Protein AF-A0AAN7ZJY5-F1 (afdb_monomer)

Mean predicted aligned error: 13.5 Å

Solvent-accessible surface area (backbone atoms only — not comparable to full-atom values): 7716 Å² total; per-residue (Å²): 136,81,52,44,31,68,45,62,96,45,84,57,56,72,46,93,90,50,100,66,53,75,42,68,73,59,89,49,67,66,57,34,50,49,41,53,59,57,41,70,55,85,92,70,78,86,51,96,72,43,24,39,45,50,81,23,42,58,81,84,36,38,44,85,93,45,100,57,96,39,71,42,93,84,53,60,58,73,54,64,89,57,60,78,94,70,55,74,78,71,81,72,80,75,76,76,84,83,77,92,75,92,73,88,80,82,80,88,77,92,87,83,135

InterPro domains:
  IPR006612 THAP-type zinc finger [PF05485] (5-80)
  IPR006612 THAP-type zinc finger [PS50950] (1-80)
  IPR006612 THAP-type zinc finger [SM00692] (22-85)
  IPR006612 THAP-type zinc finger [SM00980] (3-86)
  IPR026516 THAP domain-containing protein 1/10 [PTHR46600] (1-104)
  IPR038441 THAP-type zinc finger superfamily [G3DSA:6.20.210.20] (6-74)

Nearest PDB structures (foldseek):
  2d8r-assembly1_A  TM=8.194E-01  e=5.235E-07  Homo sapiens
  2l1g-assembly1_A  TM=7.242E-01  e=4.307E-08  Homo sapiens
  2jtg-assembly1_A  TM=7.419E-01  e=4.892E-06  Homo sapiens
  3kde-assembly1_C  TM=7.056E-01  e=3.493E-02  Drosophila melanogaster

Organism: NCBI:txid417401

Structure (mmCIF, N/CA/C/O backbone):
data_AF-A0AAN7ZJY5-F1
#
_entry.id   AF-A0AAN7ZJY5-F1
#
loop_
_atom_site.group_PDB
_atom_site.id
_atom_site.type_symbol
_atom_site.label_atom_id
_atom_site.label_alt_id
_atom_site.label_comp_id
_atom_site.label_asym_id
_atom_site.label_entity_id
_atom_site.label_seq_id
_atom_site.pdbx_PDB_ins_code
_atom_site.Cartn_x
_atom_site.Cartn_y
_atom_site.Cartn_z
_atom_site.occupancy
_atom_site.B_iso_or_equiv
_atom_site.auth_seq_id
_atom_site.auth_comp_id
_atom_site.auth_asym_id
_atom_site.auth_atom_id
_atom_site.pdbx_PDB_model_num
ATOM 1 N N . MET A 1 1 ? 16.398 11.330 3.612 1.00 61.62 1 MET A N 1
ATOM 2 C CA . MET A 1 1 ? 15.969 10.046 4.216 1.00 61.62 1 MET A CA 1
ATOM 3 C C . MET A 1 1 ? 15.371 9.155 3.130 1.00 61.62 1 MET A C 1
ATOM 5 O O . MET A 1 1 ? 14.543 9.636 2.363 1.00 61.62 1 MET A O 1
ATOM 9 N N . VAL A 1 2 ? 15.819 7.903 2.997 1.00 72.12 2 VAL A N 1
ATOM 10 C CA . VAL A 1 2 ? 15.323 6.972 1.961 1.00 72.12 2 VAL A CA 1
ATOM 11 C C . VAL A 1 2 ? 14.067 6.271 2.473 1.00 72.12 2 VAL A C 1
ATOM 13 O O . VAL A 1 2 ? 14.067 5.725 3.572 1.00 72.12 2 VAL A O 1
ATOM 16 N N . LYS A 1 3 ? 12.997 6.270 1.676 1.00 82.12 3 LYS A N 1
ATOM 17 C CA . LYS A 1 3 ? 11.745 5.583 2.015 1.00 82.12 3 LYS A CA 1
ATOM 18 C C . LYS A 1 3 ? 11.951 4.064 1.956 1.00 82.12 3 LYS A C 1
ATOM 20 O O . LYS A 1 3 ? 12.379 3.544 0.922 1.00 82.12 3 LYS A O 1
ATOM 25 N N . SER A 1 4 ? 11.638 3.349 3.033 1.00 86.88 4 SER A N 1
ATOM 26 C CA . SER A 1 4 ? 11.707 1.884 3.112 1.00 86.88 4 SER A CA 1
ATOM 27 C C . SER A 1 4 ? 10.322 1.282 3.328 1.00 86.88 4 SER A C 1
ATOM 29 O O . SER A 1 4 ? 9.460 1.875 3.976 1.00 86.88 4 SER A O 1
ATOM 31 N N . CYS A 1 5 ? 10.083 0.110 2.741 1.00 88.06 5 CYS A N 1
ATOM 32 C CA . CYS A 1 5 ? 8.819 -0.583 2.919 1.00 88.06 5 CYS A CA 1
ATOM 33 C C . CYS A 1 5 ? 8.720 -1.174 4.329 1.00 88.06 5 CYS A C 1
ATOM 35 O O . CYS A 1 5 ? 9.612 -1.881 4.785 1.00 88.06 5 CYS A O 1
ATOM 37 N N . VAL A 1 6 ? 7.602 -0.903 4.995 1.00 86.88 6 VAL A N 1
ATOM 38 C CA . VAL A 1 6 ? 7.317 -1.374 6.358 1.00 86.88 6 VAL A CA 1
ATOM 39 C C . VAL A 1 6 ? 6.721 -2.787 6.392 1.00 86.88 6 VAL A C 1
ATOM 41 O O . VAL A 1 6 ? 6.673 -3.421 7.445 1.00 86.88 6 VAL A O 1
ATOM 44 N N . ALA A 1 7 ? 6.261 -3.285 5.245 1.00 84.38 7 ALA A N 1
ATOM 45 C CA . ALA A 1 7 ? 5.612 -4.581 5.136 1.00 84.38 7 ALA A CA 1
ATOM 46 C C . ALA A 1 7 ? 6.466 -5.722 5.708 1.00 84.38 7 ALA A C 1
ATOM 48 O O . ALA A 1 7 ? 7.697 -5.719 5.609 1.00 84.38 7 ALA A O 1
ATOM 49 N N . PHE A 1 8 ? 5.790 -6.721 6.278 1.00 79.88 8 PHE A N 1
ATOM 50 C CA . PHE A 1 8 ? 6.449 -7.885 6.854 1.00 79.88 8 PHE A CA 1
ATOM 51 C C . PHE A 1 8 ? 7.350 -8.566 5.817 1.00 79.88 8 PHE A C 1
ATOM 53 O O . PHE A 1 8 ? 6.921 -8.837 4.694 1.00 79.88 8 PHE A O 1
ATOM 60 N N . LYS A 1 9 ? 8.609 -8.819 6.200 1.00 78.56 9 LYS A N 1
ATOM 61 C CA . LYS A 1 9 ? 9.632 -9.468 5.363 1.00 78.56 9 LYS A CA 1
ATOM 62 C C . LYS A 1 9 ? 9.946 -8.738 4.038 1.00 78.56 9 LYS A C 1
ATOM 64 O O . LYS A 1 9 ? 10.525 -9.328 3.130 1.00 78.56 9 LYS A O 1
ATOM 69 N N . CYS A 1 10 ? 9.606 -7.454 3.914 1.00 83.81 10 CYS A N 1
ATOM 70 C CA . CYS A 1 10 ? 9.892 -6.670 2.715 1.00 83.81 10 CYS A CA 1
ATOM 71 C C . CYS A 1 10 ? 11.171 -5.840 2.883 1.00 83.81 10 CYS A C 1
ATOM 73 O O . CYS A 1 10 ? 11.271 -4.998 3.770 1.00 83.81 10 CYS A O 1
ATOM 75 N N . THR A 1 11 ? 12.144 -6.038 1.994 1.00 82.06 11 THR A N 1
ATOM 76 C CA . THR A 1 11 ? 13.410 -5.280 1.960 1.00 82.06 11 THR A CA 1
ATOM 77 C C . THR A 1 11 ? 13.430 -4.213 0.861 1.00 82.06 11 THR A C 1
ATOM 79 O O . THR A 1 11 ? 14.475 -3.626 0.570 1.00 82.06 11 THR A O 1
ATOM 82 N N . ASN A 1 12 ? 12.276 -3.920 0.246 1.00 86.56 12 ASN A N 1
ATOM 83 C CA . ASN A 1 12 ? 12.181 -2.904 -0.799 1.00 86.56 12 ASN A CA 1
ATOM 84 C C . ASN A 1 12 ? 12.449 -1.509 -0.226 1.00 86.56 12 ASN A C 1
ATOM 86 O O . ASN A 1 12 ? 11.747 -1.021 0.662 1.00 86.56 12 ASN A O 1
ATOM 90 N N . ARG A 1 13 ? 13.457 -0.852 -0.794 1.00 85.88 13 ARG A N 1
ATOM 91 C CA . ARG A 1 13 ? 13.823 0.539 -0.527 1.00 85.88 13 ARG A CA 1
ATOM 92 C C . ARG A 1 13 ? 13.626 1.357 -1.793 1.00 85.88 13 ARG A C 1
ATOM 94 O O . ARG A 1 13 ? 13.730 0.816 -2.896 1.00 85.88 13 ARG A O 1
ATOM 101 N N . TYR A 1 14 ? 13.336 2.641 -1.622 1.00 83.56 14 TYR A N 1
ATOM 102 C CA . TYR A 1 14 ? 13.241 3.576 -2.733 1.00 83.56 14 TYR A CA 1
ATOM 103 C C . TYR A 1 14 ? 14.578 3.634 -3.476 1.00 83.56 14 TYR A C 1
ATOM 105 O O . TYR A 1 14 ? 15.614 3.923 -2.882 1.00 83.56 14 TYR A O 1
ATOM 113 N N . SER A 1 15 ? 14.542 3.330 -4.767 1.00 82.81 15 SER A N 1
ATOM 114 C CA . SER A 1 15 ? 15.669 3.394 -5.694 1.00 82.81 15 SER A CA 1
ATOM 115 C C . SER A 1 15 ? 15.100 3.833 -7.037 1.00 82.81 15 SER A C 1
ATOM 117 O O . SER A 1 15 ? 14.002 3.414 -7.403 1.00 82.81 15 SER A O 1
ATOM 119 N N . LYS A 1 16 ? 15.818 4.717 -7.733 1.00 78.62 16 LYS A N 1
ATOM 120 C CA . LYS A 1 16 ? 15.371 5.301 -9.005 1.00 78.62 16 LYS A CA 1
ATOM 121 C C . LYS A 1 16 ? 15.295 4.248 -10.117 1.00 78.62 16 LYS A C 1
ATOM 123 O O . LYS A 1 16 ? 14.459 4.358 -11.004 1.00 78.62 16 LYS A O 1
ATOM 128 N N . ASP A 1 17 ? 16.100 3.198 -9.991 1.00 81.38 17 ASP A N 1
ATOM 129 C CA . ASP A 1 17 ? 16.188 2.065 -10.918 1.00 81.38 17 ASP A CA 1
ATOM 130 C C . ASP A 1 17 ? 15.016 1.088 -10.754 1.00 81.38 17 ASP A C 1
ATOM 132 O O . ASP A 1 17 ? 14.716 0.284 -11.635 1.00 81.38 17 ASP A O 1
ATOM 136 N N . LYS A 1 18 ? 14.323 1.144 -9.610 1.00 80.25 18 LYS A N 1
ATOM 137 C CA . LYS A 1 18 ? 13.185 0.277 -9.309 1.00 80.25 18 LYS A CA 1
ATOM 138 C C . LYS A 1 18 ? 11.886 1.028 -9.576 1.00 80.25 18 LYS A C 1
ATOM 140 O O . LYS A 1 18 ? 11.532 1.943 -8.837 1.00 80.25 18 LYS A O 1
ATOM 145 N N . SER A 1 19 ? 11.112 0.566 -10.559 1.00 80.75 19 SER A N 1
ATOM 146 C CA . SER A 1 19 ? 9.741 1.039 -10.818 1.00 80.75 19 SER A CA 1
ATOM 147 C C . SER A 1 19 ? 8.760 0.517 -9.752 1.00 80.75 19 SER A C 1
ATOM 149 O O . SER A 1 19 ? 7.891 -0.320 -9.999 1.00 80.75 19 SER A O 1
ATOM 151 N N . ILE A 1 20 ? 8.959 0.944 -8.503 1.00 84.81 20 ILE A N 1
ATOM 152 C CA . ILE A 1 20 ? 8.146 0.566 -7.345 1.00 84.81 20 ILE A CA 1
ATOM 153 C C . ILE A 1 20 ? 7.495 1.830 -6.789 1.00 84.81 20 ILE A C 1
ATOM 155 O O . ILE A 1 20 ? 8.177 2.757 -6.354 1.00 84.81 20 ILE A O 1
ATOM 159 N N . SER A 1 21 ? 6.163 1.855 -6.757 1.00 86.50 21 SER A N 1
ATOM 160 C CA . SER A 1 21 ? 5.414 2.927 -6.102 1.00 86.50 21 SER A CA 1
ATOM 161 C C . SER A 1 21 ? 5.464 2.770 -4.580 1.00 86.50 21 SER A C 1
ATOM 163 O O . SER A 1 21 ? 5.465 1.655 -4.057 1.00 86.50 21 SER A O 1
ATOM 165 N N . PHE A 1 22 ? 5.502 3.885 -3.853 1.00 88.50 22 PHE A N 1
ATOM 166 C CA . PHE A 1 22 ? 5.463 3.905 -2.389 1.00 88.50 22 PHE A CA 1
ATOM 167 C C . PHE A 1 22 ? 4.260 4.716 -1.927 1.00 88.50 22 PHE A C 1
ATOM 169 O O . PHE A 1 22 ? 4.109 5.877 -2.306 1.00 88.50 22 PHE A O 1
ATOM 176 N N . HIS A 1 23 ? 3.437 4.109 -1.081 1.00 89.00 23 HIS A N 1
ATOM 177 C CA . HIS A 1 23 ? 2.187 4.676 -0.597 1.00 89.00 23 HIS A CA 1
ATOM 178 C C . HIS A 1 23 ? 2.282 4.951 0.898 1.00 89.00 23 HIS A C 1
ATOM 180 O O . HIS A 1 23 ? 2.772 4.125 1.673 1.00 89.00 23 HIS A O 1
ATOM 186 N N . ARG A 1 24 ? 1.832 6.143 1.290 1.00 89.00 24 ARG A N 1
ATOM 187 C CA . ARG A 1 24 ? 1.712 6.544 2.693 1.00 89.00 24 ARG A CA 1
ATOM 188 C C . ARG A 1 24 ? 0.436 5.970 3.290 1.00 89.00 24 ARG A C 1
ATOM 190 O O . ARG A 1 24 ? -0.477 5.593 2.560 1.00 89.00 24 ARG A O 1
ATOM 197 N N . PHE A 1 25 ? 0.386 5.935 4.617 1.00 87.44 25 PHE A N 1
ATOM 198 C CA . PHE A 1 25 ? -0.836 5.567 5.317 1.00 87.44 25 PHE A CA 1
ATOM 199 C C . PHE A 1 25 ? -1.972 6.545 4.981 1.00 87.44 25 PHE A C 1
ATOM 201 O O . PHE A 1 25 ? -1.721 7.750 4.872 1.00 87.44 25 PHE A O 1
ATOM 208 N N . PRO A 1 26 ? -3.204 6.035 4.843 1.00 86.06 26 PRO A N 1
ATOM 209 C CA . PRO A 1 26 ? -4.389 6.852 4.614 1.00 86.06 26 PRO A CA 1
ATOM 210 C C . PRO A 1 26 ? -4.647 7.799 5.794 1.00 86.06 26 PRO A C 1
ATOM 212 O O . PRO A 1 26 ? -4.249 7.524 6.933 1.00 86.06 26 PRO A O 1
ATOM 215 N N . ALA A 1 27 ? -5.346 8.903 5.520 1.00 85.44 27 ALA A N 1
ATOM 216 C CA . ALA A 1 27 ? -5.831 9.814 6.556 1.00 85.44 27 ALA A CA 1
ATOM 217 C C . ALA A 1 27 ? -6.917 9.149 7.423 1.00 85.44 27 ALA A C 1
ATOM 219 O O . ALA A 1 27 ? -6.992 9.392 8.631 1.00 85.44 27 ALA A O 1
ATOM 220 N N . ASP A 1 28 ? -7.707 8.256 6.824 1.00 88.06 28 ASP A N 1
ATOM 221 C CA . ASP A 1 28 ? -8.767 7.514 7.494 1.00 88.06 28 ASP A CA 1
ATOM 222 C C . ASP A 1 28 ? -8.226 6.615 8.600 1.00 88.06 28 ASP A C 1
ATOM 224 O O . ASP A 1 28 ? -7.492 5.650 8.369 1.00 88.06 28 ASP A O 1
ATOM 228 N N . LYS A 1 29 ? -8.652 6.892 9.836 1.00 87.81 29 LYS A N 1
ATOM 229 C CA . LYS A 1 29 ? -8.227 6.135 11.021 1.00 87.81 29 LYS A CA 1
ATOM 230 C C . LYS A 1 29 ? -8.599 4.652 10.913 1.00 87.81 29 LYS A C 1
ATOM 232 O O . LYS A 1 29 ? -7.825 3.805 11.351 1.00 87.81 29 LYS A O 1
ATOM 237 N N . ASN A 1 30 ? -9.753 4.330 10.325 1.00 88.88 30 ASN A N 1
ATOM 238 C CA . ASN A 1 30 ? -10.214 2.949 10.160 1.00 88.88 30 ASN A CA 1
ATOM 239 C C . ASN A 1 30 ? -9.342 2.171 9.167 1.00 88.88 30 ASN A C 1
ATOM 241 O O . ASN A 1 30 ? -8.803 1.123 9.529 1.00 88.88 30 ASN A O 1
ATOM 245 N N . LEU A 1 31 ? -9.115 2.725 7.9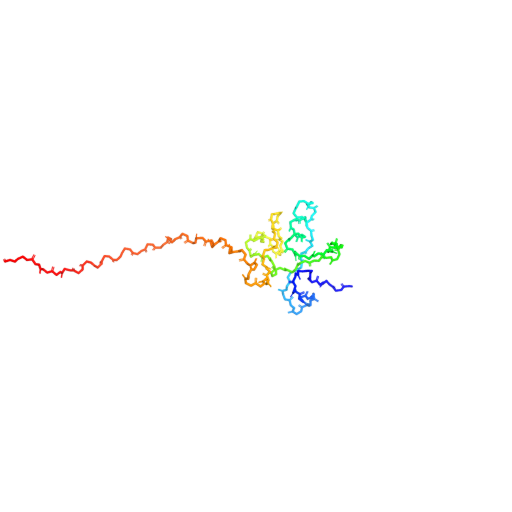71 1.00 87.69 31 LEU A N 1
ATOM 246 C CA . LEU A 1 31 ? -8.245 2.114 6.963 1.00 87.69 31 LEU A CA 1
ATOM 247 C C . LEU A 1 31 ? -6.802 2.014 7.478 1.00 87.69 31 LEU A C 1
ATOM 249 O O . LEU A 1 31 ? -6.156 0.974 7.352 1.00 87.69 31 LEU A O 1
ATOM 253 N N . LYS A 1 32 ? -6.315 3.049 8.174 1.00 87.62 32 LYS A N 1
ATOM 254 C CA . LYS A 1 32 ? -4.995 3.043 8.818 1.00 87.62 32 LYS A CA 1
ATOM 255 C C . LYS A 1 32 ? -4.853 1.888 9.814 1.00 87.62 32 LYS A C 1
ATOM 257 O O . LYS A 1 32 ? -3.839 1.193 9.791 1.00 87.62 32 LYS A O 1
ATOM 262 N N . ARG A 1 33 ? -5.860 1.634 10.661 1.00 86.25 33 ARG A N 1
ATOM 263 C CA . ARG A 1 33 ? -5.862 0.476 11.578 1.00 86.25 33 ARG A CA 1
ATOM 264 C C . ARG A 1 33 ? -5.843 -0.849 10.820 1.00 86.25 33 ARG A C 1
ATOM 266 O O . ARG A 1 33 ? -5.131 -1.759 11.236 1.00 86.25 33 ARG A O 1
ATOM 273 N N . GLN A 1 34 ? -6.587 -0.966 9.721 1.00 87.56 34 GLN A N 1
ATOM 274 C CA . GLN A 1 34 ? -6.572 -2.170 8.884 1.00 87.56 34 GLN A CA 1
ATOM 275 C C . GLN A 1 34 ? -5.192 -2.412 8.268 1.00 87.56 34 GLN A C 1
ATOM 277 O O . GLN A 1 34 ? -4.711 -3.540 8.308 1.00 87.56 34 GLN A O 1
ATOM 282 N N . TRP A 1 35 ? -4.509 -1.366 7.794 1.00 89.06 35 TRP A N 1
ATOM 283 C CA . TRP A 1 35 ? -3.135 -1.474 7.298 1.00 89.06 35 TRP A CA 1
ATOM 284 C C . TRP A 1 35 ? -2.169 -1.957 8.385 1.00 89.06 35 TRP A C 1
ATOM 286 O O . TRP A 1 35 ? -1.378 -2.864 8.138 1.00 89.06 35 TRP A O 1
ATOM 296 N N . ILE A 1 36 ? -2.253 -1.401 9.599 1.00 85.69 36 ILE A N 1
ATOM 297 C CA . ILE A 1 36 ? -1.421 -1.830 10.739 1.00 85.69 36 ILE A CA 1
ATOM 298 C C . ILE A 1 36 ? -1.680 -3.308 11.064 1.00 85.69 36 ILE A C 1
ATOM 300 O O . ILE A 1 36 ? -0.737 -4.087 11.197 1.00 85.69 36 ILE A O 1
ATOM 304 N N . ARG A 1 37 ? -2.955 -3.716 11.124 1.00 83.44 37 ARG A N 1
ATOM 305 C CA . ARG A 1 37 ? -3.345 -5.119 11.346 1.00 83.44 37 ARG A CA 1
ATOM 306 C C . ARG A 1 37 ? -2.832 -6.038 10.240 1.00 83.44 37 ARG A C 1
ATOM 308 O O . ARG A 1 37 ? -2.396 -7.146 10.533 1.00 83.44 37 ARG A O 1
ATOM 315 N N . ALA A 1 38 ? -2.856 -5.586 8.990 1.00 83.31 38 ALA A N 1
ATOM 316 C CA . ALA A 1 38 ? -2.403 -6.364 7.845 1.00 83.31 38 ALA A CA 1
ATOM 317 C C . ALA A 1 38 ? -0.884 -6.601 7.855 1.00 83.31 38 ALA A C 1
ATOM 319 O O . ALA A 1 38 ? -0.434 -7.671 7.460 1.00 83.31 38 ALA A O 1
ATOM 320 N N . ILE A 1 39 ? -0.100 -5.651 8.377 1.00 82.94 39 ILE A N 1
ATOM 321 C CA . ILE A 1 39 ? 1.353 -5.803 8.549 1.00 82.9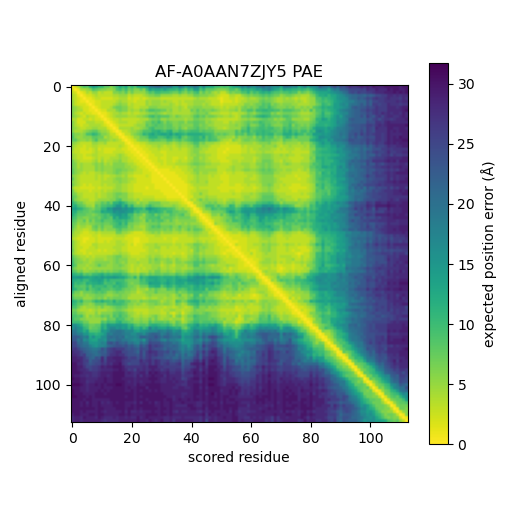4 39 ILE A CA 1
ATOM 322 C C . ILE A 1 39 ? 1.691 -6.876 9.605 1.00 82.94 39 ILE A C 1
ATOM 324 O O . ILE A 1 39 ? 2.782 -7.441 9.546 1.00 82.94 39 ILE A O 1
ATOM 328 N N . ARG A 1 40 ? 0.769 -7.187 10.535 1.00 75.12 40 ARG A N 1
ATOM 329 C CA . ARG A 1 40 ? 0.917 -8.220 11.587 1.00 75.12 40 ARG A CA 1
ATOM 330 C C . ARG A 1 40 ? 2.254 -8.147 12.340 1.00 75.12 40 ARG A C 1
ATOM 332 O O . ARG A 1 40 ? 2.857 -9.168 12.653 1.00 75.12 40 ARG A O 1
ATOM 339 N N . ARG A 1 41 ? 2.738 -6.934 12.609 1.00 73.00 41 ARG A N 1
ATOM 340 C CA . ARG A 1 41 ? 3.976 -6.707 13.359 1.00 73.00 41 ARG A CA 1
ATOM 341 C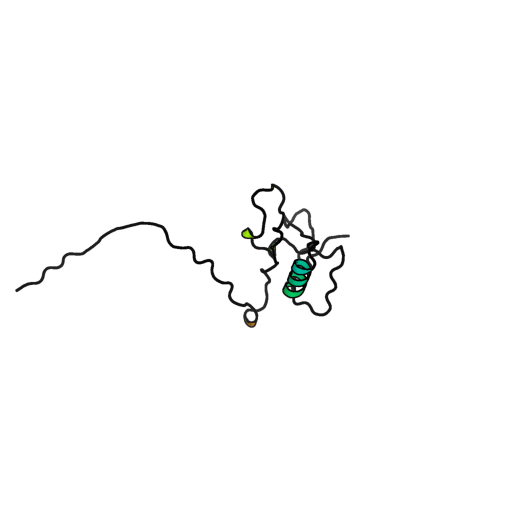 C . ARG A 1 41 ? 3.616 -6.201 14.749 1.00 73.00 41 ARG A C 1
ATOM 343 O O . ARG A 1 41 ? 2.999 -5.142 14.868 1.00 73.00 41 ARG A O 1
ATOM 350 N N . GLU A 1 42 ? 3.983 -6.957 15.777 1.00 68.62 42 GLU A N 1
ATOM 351 C CA . GLU A 1 42 ? 3.829 -6.519 17.165 1.00 68.62 42 GLU A CA 1
ATOM 352 C C . GLU A 1 42 ? 4.677 -5.268 17.423 1.00 68.62 42 GLU A C 1
ATOM 354 O O . GLU A 1 42 ? 5.770 -5.116 16.875 1.00 68.62 42 GLU A O 1
ATOM 359 N N . ASN A 1 43 ? 4.139 -4.342 18.222 1.00 68.44 43 ASN A N 1
ATOM 360 C CA . ASN A 1 43 ? 4.795 -3.091 18.624 1.00 68.44 43 ASN A CA 1
ATOM 361 C C . ASN A 1 43 ? 5.198 -2.146 17.474 1.00 68.44 43 ASN A C 1
ATOM 363 O O . ASN A 1 43 ? 6.075 -1.296 17.634 1.00 68.44 43 ASN A O 1
ATOM 367 N N . PHE A 1 44 ? 4.550 -2.241 16.308 1.00 73.38 44 PHE A N 1
ATOM 368 C CA . PHE A 1 44 ? 4.815 -1.318 15.206 1.00 73.38 44 PHE A CA 1
ATOM 369 C C . PHE A 1 44 ? 3.996 -0.022 15.314 1.00 73.38 44 PHE A C 1
ATOM 371 O O . PHE A 1 44 ? 2.780 -0.022 15.112 1.00 73.38 44 PHE A O 1
ATOM 378 N N . ASN A 1 45 ? 4.679 1.102 15.551 1.00 72.44 45 ASN A N 1
ATOM 379 C CA . ASN A 1 45 ? 4.087 2.437 15.485 1.00 72.44 45 ASN A CA 1
ATOM 380 C C . ASN A 1 45 ? 4.343 3.081 14.108 1.00 72.44 45 ASN A C 1
ATOM 382 O O . ASN A 1 45 ? 5.495 3.362 13.776 1.00 72.44 45 ASN A O 1
ATOM 386 N N . PRO A 1 46 ? 3.304 3.338 13.287 1.00 74.25 46 PRO A N 1
ATOM 387 C CA . PRO A 1 46 ? 3.479 3.980 11.988 1.00 74.25 46 PRO A CA 1
ATOM 388 C C . PRO A 1 46 ? 3.868 5.457 12.141 1.00 74.25 46 PRO A C 1
ATOM 390 O O . PRO A 1 46 ? 3.031 6.307 12.455 1.00 74.25 46 PRO A O 1
ATOM 393 N N . THR A 1 47 ? 5.127 5.769 11.851 1.00 80.06 47 THR A N 1
ATOM 394 C CA . THR A 1 47 ? 5.657 7.139 11.727 1.00 80.06 47 THR A CA 1
ATOM 395 C C . THR A 1 47 ? 5.235 7.782 10.396 1.00 80.06 47 THR A C 1
ATOM 397 O O . THR A 1 47 ? 4.822 7.090 9.466 1.00 80.06 47 THR A O 1
ATOM 400 N N . LYS A 1 48 ? 5.385 9.107 10.249 1.00 75.38 48 LYS A N 1
ATOM 401 C CA . LYS A 1 48 ? 5.113 9.841 8.990 1.00 75.38 48 LYS A CA 1
ATOM 402 C C . LYS A 1 48 ? 5.909 9.309 7.786 1.00 75.38 48 LYS A C 1
ATOM 404 O O . LYS A 1 48 ? 5.436 9.384 6.654 1.00 75.38 48 LYS A O 1
ATOM 409 N N . AS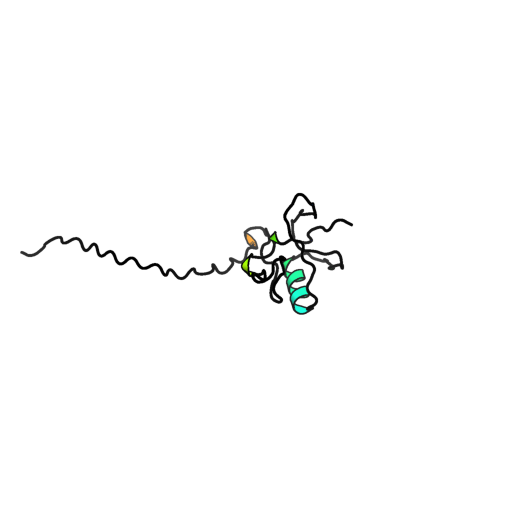P A 1 49 ? 7.075 8.724 8.044 1.00 79.62 49 ASP A N 1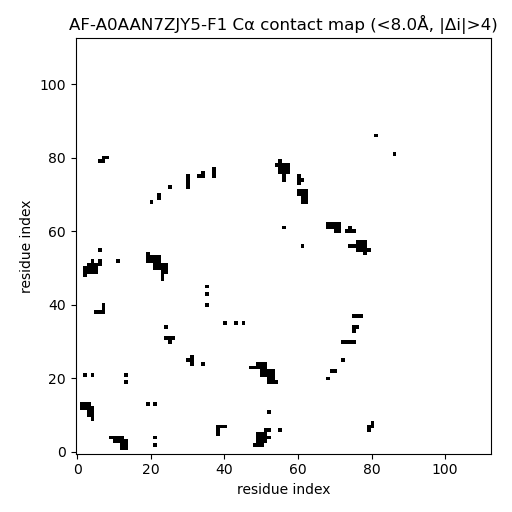
ATOM 410 C CA . ASP A 1 49 ? 7.950 8.126 7.029 1.00 79.62 49 ASP A CA 1
ATOM 411 C C . ASP A 1 49 ? 7.628 6.658 6.728 1.00 79.62 49 ASP A C 1
ATOM 413 O O . ASP A 1 49 ? 8.223 6.054 5.835 1.00 79.62 49 ASP A O 1
ATOM 417 N N . SER A 1 50 ? 6.672 6.072 7.455 1.00 85.38 50 SER A N 1
ATOM 418 C CA . SER A 1 50 ? 6.248 4.693 7.247 1.00 85.38 50 SER A CA 1
ATOM 419 C C . SER A 1 50 ? 5.453 4.587 5.950 1.00 85.38 50 SER A C 1
ATOM 421 O O . SER A 1 50 ? 4.371 5.162 5.815 1.00 85.38 50 SER A O 1
ATOM 423 N N . VAL A 1 51 ? 5.989 3.840 4.986 1.00 89.38 51 VAL A N 1
ATOM 424 C CA . VAL A 1 51 ? 5.359 3.623 3.681 1.00 89.38 51 VAL A CA 1
ATOM 425 C C . VAL A 1 51 ? 5.284 2.142 3.333 1.00 89.38 51 VAL A C 1
ATOM 427 O O . VAL A 1 51 ? 6.085 1.319 3.785 1.00 89.38 51 VAL A O 1
ATOM 430 N N . ILE A 1 52 ? 4.327 1.797 2.480 1.00 90.00 52 ILE A N 1
ATOM 431 C CA . ILE A 1 52 ? 4.170 0.453 1.925 1.00 90.00 52 ILE A CA 1
ATOM 432 C C . ILE A 1 52 ? 4.401 0.528 0.419 1.00 90.00 52 ILE A C 1
ATOM 434 O O . ILE A 1 52 ? 3.948 1.460 -0.244 1.00 90.00 52 ILE A O 1
ATOM 438 N N . CYS A 1 53 ? 5.147 -0.428 -0.131 1.00 89.12 53 CYS A N 1
ATOM 439 C CA . CYS A 1 53 ? 5.380 -0.474 -1.565 1.00 89.12 53 CYS A CA 1
ATOM 440 C C . CYS A 1 53 ? 4.174 -1.061 -2.315 1.00 89.12 53 CYS A C 1
ATOM 442 O O . CYS A 1 53 ? 3.452 -1.905 -1.785 1.00 89.12 53 CYS A O 1
ATOM 444 N N . GLY A 1 54 ? 3.977 -0.638 -3.564 1.00 87.06 54 GLY A N 1
ATOM 445 C CA . GLY A 1 54 ? 2.847 -1.026 -4.412 1.00 87.06 54 GLY A CA 1
ATOM 446 C C . GLY A 1 54 ? 2.691 -2.534 -4.620 1.00 87.06 54 GLY A C 1
ATOM 447 O O . GLY A 1 54 ? 1.593 -2.985 -4.903 1.00 87.06 54 GLY A O 1
ATOM 448 N N . LYS A 1 55 ? 3.754 -3.324 -4.409 1.00 85.38 55 LYS A N 1
ATOM 449 C CA . LYS A 1 55 ? 3.722 -4.795 -4.502 1.00 85.38 55 LYS A CA 1
ATOM 450 C C . LYS A 1 55 ? 2.804 -5.461 -3.469 1.00 85.38 55 LYS A C 1
ATOM 452 O O . LYS A 1 55 ? 2.453 -6.621 -3.642 1.00 85.38 55 LYS A O 1
ATOM 457 N N . HIS A 1 56 ? 2.446 -4.752 -2.396 1.00 88.81 56 HIS A N 1
ATOM 4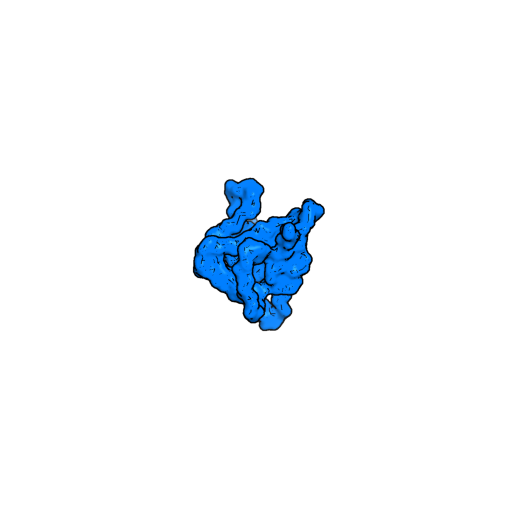58 C CA . HIS A 1 56 ? 1.556 -5.273 -1.353 1.00 88.81 56 HIS A CA 1
ATOM 459 C C . HIS A 1 56 ? 0.065 -5.028 -1.632 1.00 88.81 56 HIS A C 1
ATOM 461 O O . HIS A 1 56 ? -0.792 -5.503 -0.881 1.00 88.81 56 HIS A O 1
ATOM 467 N N . PHE A 1 57 ? -0.240 -4.310 -2.711 1.00 87.19 57 PHE A N 1
ATOM 468 C CA . PHE A 1 57 ? -1.590 -4.004 -3.171 1.00 87.19 57 PHE A CA 1
ATOM 469 C C . PHE A 1 57 ? -1.871 -4.770 -4.459 1.00 87.19 57 PHE A C 1
ATOM 471 O O . PHE A 1 57 ? -0.947 -5.060 -5.224 1.00 87.19 57 PHE A O 1
ATOM 478 N N . LYS A 1 58 ? -3.135 -5.112 -4.706 1.00 84.38 58 LYS A N 1
ATOM 479 C CA . LYS A 1 58 ? -3.531 -5.687 -5.995 1.00 84.38 58 LYS A CA 1
ATOM 480 C C . LYS A 1 58 ? -3.666 -4.570 -7.016 1.00 84.38 58 LYS A C 1
ATOM 482 O O . LYS A 1 58 ? -4.023 -3.451 -6.661 1.00 84.38 58 LYS A O 1
ATOM 487 N N . ASP A 1 59 ? -3.470 -4.883 -8.292 1.00 80.69 59 ASP A N 1
ATOM 488 C CA . ASP A 1 59 ? -3.658 -3.906 -9.371 1.00 80.69 59 ASP A CA 1
ATOM 489 C C . ASP A 1 59 ? -5.090 -3.328 -9.408 1.00 80.69 59 ASP A C 1
ATOM 491 O O . ASP A 1 59 ? -5.290 -2.181 -9.804 1.00 80.69 59 ASP A O 1
ATOM 495 N N . ASP A 1 60 ? -6.081 -4.076 -8.911 1.00 82.94 60 ASP A N 1
ATOM 496 C CA . ASP A 1 60 ? -7.476 -3.630 -8.800 1.00 82.94 60 ASP A CA 1
ATOM 497 C C . ASP A 1 60 ? -7.729 -2.632 -7.659 1.00 82.94 60 ASP A C 1
ATOM 499 O O . ASP A 1 60 ? -8.734 -1.912 -7.682 1.00 82.94 60 ASP A O 1
ATOM 503 N N . ASP A 1 61 ? -6.821 -2.549 -6.683 1.00 84.94 61 ASP A N 1
ATOM 504 C CA . ASP A 1 61 ? -6.883 -1.578 -5.585 1.00 84.94 61 ASP A CA 1
ATOM 505 C C . ASP A 1 61 ? -6.409 -0.184 -6.031 1.00 84.94 61 ASP A C 1
ATOM 507 O O . ASP A 1 61 ? -6.613 0.808 -5.325 1.00 84.94 61 ASP A O 1
ATOM 511 N N . PHE A 1 62 ? -5.800 -0.087 -7.216 1.00 85.81 62 PHE A N 1
ATOM 512 C CA . PHE A 1 62 ? -5.381 1.176 -7.808 1.00 85.81 62 PHE A CA 1
ATOM 513 C C . PHE A 1 62 ? -6.501 1.816 -8.627 1.00 85.81 62 PHE A C 1
ATOM 515 O O . PHE A 1 62 ? -7.321 1.164 -9.283 1.00 85.81 62 PHE A O 1
ATOM 522 N N . LEU A 1 63 ? -6.521 3.143 -8.616 1.00 83.81 63 LEU A N 1
ATOM 523 C CA . LEU A 1 63 ? -7.399 3.930 -9.464 1.00 83.81 63 LEU A CA 1
ATOM 524 C C . LEU A 1 63 ? -6.863 3.903 -10.903 1.00 83.81 63 LEU A C 1
ATOM 526 O O . LEU A 1 63 ? -5.870 4.547 -11.214 1.00 83.81 63 LEU A O 1
ATOM 530 N N . ARG A 1 64 ? -7.543 3.184 -11.806 1.00 77.25 64 ARG A N 1
ATOM 531 C CA . ARG A 1 64 ? -7.168 3.125 -13.237 1.00 77.25 64 ARG A CA 1
ATOM 532 C C . ARG A 1 64 ? -7.358 4.450 -13.985 1.00 77.25 64 ARG A C 1
ATOM 534 O O . ARG A 1 64 ? -6.804 4.622 -15.060 1.00 77.25 64 ARG A O 1
ATOM 541 N N . LYS A 1 65 ? -8.161 5.368 -13.439 1.00 76.56 65 LYS A N 1
ATOM 542 C CA . LYS A 1 65 ? -8.532 6.642 -14.080 1.00 76.56 65 LYS A CA 1
ATOM 543 C C . LYS A 1 65 ? -7.502 7.763 -13.889 1.00 76.56 65 LYS A C 1
ATOM 545 O O . LYS A 1 65 ? -7.755 8.880 -14.321 1.00 76.56 65 LYS A O 1
ATOM 550 N N . VAL A 1 66 ? -6.376 7.494 -13.229 1.00 78.44 66 VAL A N 1
ATOM 551 C CA . VAL A 1 66 ? -5.336 8.494 -12.957 1.00 78.44 66 VAL A CA 1
ATOM 552 C C . VAL A 1 66 ? -3.982 8.034 -13.502 1.00 78.44 66 VAL A C 1
ATOM 554 O O . VAL A 1 66 ? -3.648 6.857 -13.378 1.00 78.44 66 VAL A O 1
ATOM 557 N N . PRO A 1 67 ? -3.180 8.947 -14.086 1.00 73.44 67 PRO A N 1
ATO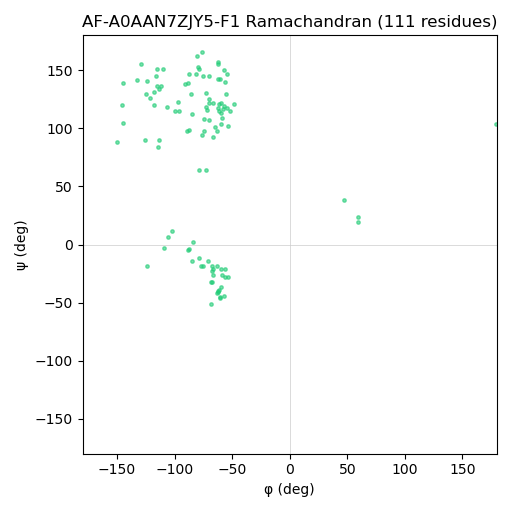M 558 C CA . PRO A 1 67 ? -1.843 8.620 -14.588 1.00 73.4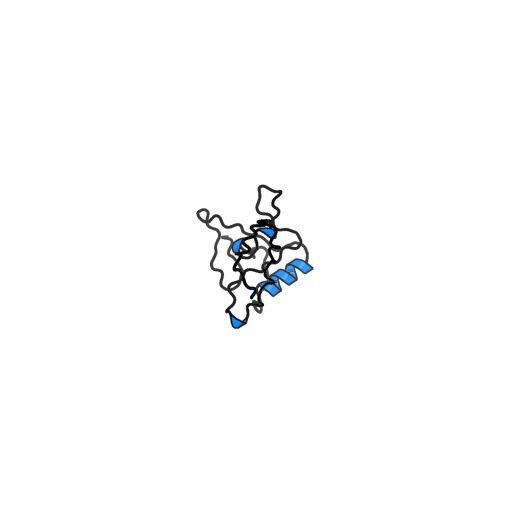4 67 PRO A CA 1
ATOM 559 C C . PRO A 1 67 ? -0.870 8.263 -13.454 1.00 73.44 67 PRO A C 1
ATOM 561 O O . PRO A 1 67 ? 0.141 7.598 -13.666 1.00 73.44 67 PRO A O 1
ATOM 564 N N . THR A 1 68 ? -1.171 8.691 -12.228 1.00 76.25 68 THR A N 1
ATOM 565 C CA . THR A 1 68 ? -0.408 8.361 -11.028 1.00 76.25 68 THR A CA 1
ATOM 566 C C . THR A 1 68 ? -0.966 7.105 -10.366 1.00 76.25 68 THR A C 1
ATOM 568 O O . THR A 1 68 ? -2.174 6.942 -10.221 1.00 76.25 68 THR A O 1
ATOM 571 N N . LYS A 1 69 ? -0.084 6.208 -9.900 1.00 77.19 69 LYS A N 1
ATOM 572 C CA . LYS A 1 69 ? -0.488 5.044 -9.096 1.00 77.19 69 LYS A CA 1
ATOM 573 C C . LYS A 1 69 ? -1.023 5.540 -7.747 1.00 77.19 69 LYS A C 1
ATOM 575 O O . LYS A 1 69 ? -0.256 5.760 -6.812 1.00 77.19 69 LYS A O 1
ATOM 580 N N . VAL A 1 70 ? -2.333 5.748 -7.662 1.00 82.75 70 VAL A N 1
ATOM 581 C CA . VAL A 1 70 ? -3.056 6.139 -6.444 1.00 82.75 70 VAL A CA 1
ATOM 582 C C . VAL A 1 70 ? -3.936 4.975 -6.009 1.00 82.75 70 VAL A C 1
ATOM 584 O O . VAL A 1 70 ? -4.570 4.321 -6.836 1.00 82.75 70 VAL A O 1
ATOM 587 N N . LEU A 1 71 ? -3.940 4.699 -4.708 1.00 85.12 71 LEU A N 1
ATOM 588 C CA . LEU A 1 71 ? -4.778 3.667 -4.110 1.00 85.12 71 LEU A CA 1
ATOM 589 C C . LEU A 1 71 ? -6.195 4.195 -3.885 1.00 85.12 71 LEU A C 1
ATOM 591 O O . LEU A 1 71 ? -6.382 5.372 -3.576 1.00 85.12 71 LEU A O 1
ATOM 595 N N . LYS A 1 72 ? -7.184 3.312 -4.011 1.00 84.50 72 LYS A N 1
ATOM 596 C CA . LYS A 1 72 ? -8.563 3.587 -3.593 1.00 84.50 72 LYS A CA 1
ATOM 597 C C . LYS A 1 72 ? -8.633 3.845 -2.083 1.00 84.50 72 LYS A C 1
ATOM 599 O O . LYS A 1 72 ? -7.795 3.358 -1.325 1.00 84.50 72 LYS A O 1
ATOM 604 N N . SER A 1 73 ? -9.675 4.551 -1.648 1.00 79.75 73 SER A N 1
ATOM 605 C CA . SER A 1 73 ? -9.981 4.786 -0.227 1.00 79.75 73 SER A CA 1
ATOM 606 C C . SER A 1 73 ? -10.215 3.500 0.569 1.00 79.75 73 SER A C 1
ATOM 608 O O . SER A 1 73 ? -10.041 3.504 1.779 1.00 79.75 73 SER A O 1
ATOM 610 N N . ASP A 1 74 ? -10.547 2.398 -0.107 1.00 81.88 74 ASP A N 1
ATOM 611 C CA . ASP A 1 74 ? -10.808 1.092 0.516 1.00 81.88 74 ASP A CA 1
ATOM 612 C C . ASP A 1 74 ? -9.660 0.094 0.306 1.00 81.88 74 ASP A C 1
ATOM 614 O O . ASP A 1 74 ? -9.766 -1.084 0.644 1.00 81.88 74 ASP A O 1
ATOM 618 N N . ALA A 1 75 ? -8.548 0.544 -0.281 1.00 86.75 75 ALA A N 1
ATOM 619 C CA . ALA A 1 75 ? -7.412 -0.315 -0.568 1.00 86.75 75 ALA A CA 1
ATOM 620 C C . ALA A 1 75 ? -6.699 -0.719 0.727 1.00 86.75 75 ALA A C 1
ATOM 622 O O . ALA A 1 75 ? -6.179 0.124 1.465 1.00 86.75 75 ALA A O 1
ATOM 623 N N . ILE A 1 76 ? -6.606 -2.023 0.974 1.00 85.50 76 ILE A N 1
ATOM 624 C CA . ILE A 1 76 ? -5.894 -2.596 2.119 1.00 85.50 76 ILE A CA 1
ATOM 625 C C . ILE A 1 76 ? -4.756 -3.458 1.570 1.00 85.50 76 ILE A C 1
ATOM 627 O O . ILE A 1 76 ? -5.004 -4.293 0.697 1.00 85.50 76 ILE A O 1
ATOM 631 N N . PRO A 1 77 ? -3.513 -3.309 2.066 1.00 84.12 77 PRO A N 1
ATOM 632 C CA . PRO A 1 77 ? -2.438 -4.192 1.657 1.00 84.12 77 PRO A CA 1
ATOM 633 C C . PRO A 1 77 ? -2.825 -5.616 2.061 1.00 84.12 77 PRO A C 1
ATOM 635 O O . PRO A 1 77 ? -3.103 -5.894 3.225 1.00 84.12 77 PRO A O 1
ATOM 638 N N . SER A 1 78 ? -2.903 -6.511 1.085 1.00 81.62 78 SER A N 1
ATOM 639 C CA . SER A 1 78 ? -3.326 -7.903 1.284 1.00 81.62 78 SER A CA 1
ATOM 640 C C . SER A 1 78 ? -2.274 -8.886 0.777 1.00 81.62 78 SER A C 1
ATOM 642 O O . SER A 1 78 ? -2.268 -10.048 1.184 1.00 81.62 78 SER A O 1
ATOM 644 N N . VAL A 1 79 ? -1.359 -8.425 -0.077 1.00 78.81 79 VAL A N 1
ATOM 645 C CA . VAL A 1 79 ? -0.309 -9.252 -0.665 1.00 78.81 79 VAL A CA 1
ATOM 646 C C . VAL A 1 79 ? 0.904 -9.221 0.257 1.00 78.81 79 VAL A C 1
ATOM 648 O O . VAL A 1 79 ? 1.705 -8.293 0.231 1.00 78.81 79 VAL A O 1
ATOM 651 N N . PHE A 1 80 ? 1.043 -10.240 1.095 1.00 78.44 80 PHE A N 1
ATOM 652 C CA . PHE A 1 80 ? 2.221 -10.448 1.934 1.00 78.44 80 PHE A CA 1
ATOM 653 C C . PHE A 1 80 ? 2.671 -11.902 1.815 1.00 78.44 80 PHE A C 1
ATOM 655 O O . PHE A 1 80 ? 1.843 -12.818 1.803 1.00 78.44 80 PHE A O 1
ATOM 662 N N . ASP A 1 81 ? 3.984 -12.126 1.783 1.00 68.31 81 ASP A N 1
ATOM 663 C CA . ASP A 1 81 ? 4.570 -13.467 1.826 1.00 68.31 81 ASP A CA 1
ATOM 664 C C . ASP A 1 81 ? 4.590 -14.011 3.257 1.00 68.31 81 ASP A C 1
ATOM 666 O O . ASP 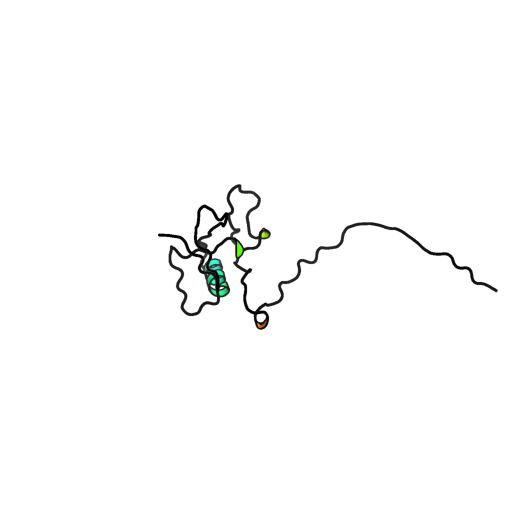A 1 81 ? 5.638 -14.242 3.863 1.00 68.31 81 ASP A O 1
ATOM 670 N N . PHE A 1 82 ? 3.395 -14.211 3.812 1.00 64.19 82 PHE A N 1
ATOM 671 C CA . PHE A 1 82 ? 3.229 -15.000 5.024 1.00 64.19 82 PHE A CA 1
ATOM 672 C C . PHE A 1 82 ? 3.486 -16.485 4.712 1.00 64.19 82 PHE A C 1
ATOM 674 O O . PHE A 1 82 ? 3.152 -16.944 3.615 1.00 64.19 82 PHE A O 1
ATOM 681 N N . PRO A 1 83 ? 4.078 -17.259 5.638 1.00 58.31 83 PRO A N 1
ATOM 682 C CA . PRO A 1 83 ? 4.262 -18.696 5.454 1.00 58.31 83 PRO A CA 1
ATOM 683 C C . PRO A 1 83 ? 2.914 -19.391 5.195 1.00 58.31 83 PRO A C 1
ATOM 685 O O . PRO A 1 83 ? 1.869 -18.926 5.650 1.00 58.31 83 PRO A O 1
ATOM 688 N N . ALA A 1 84 ? 2.927 -20.491 4.432 1.00 59.44 84 ALA A N 1
ATOM 689 C CA . ALA A 1 84 ? 1.723 -21.129 3.880 1.00 59.44 84 ALA A CA 1
ATOM 690 C C . ALA A 1 84 ? 0.641 -21.459 4.927 1.00 59.44 84 ALA A C 1
ATOM 692 O O . ALA A 1 84 ? -0.543 -21.410 4.608 1.00 59.44 84 ALA A O 1
ATOM 693 N N . HIS A 1 85 ? 1.034 -21.704 6.180 1.00 62.34 85 HIS A N 1
ATOM 694 C CA . HIS A 1 85 ? 0.124 -21.986 7.292 1.00 62.34 85 HIS A CA 1
ATOM 695 C C . HIS A 1 85 ? -0.692 -20.768 7.777 1.00 62.34 85 HIS A C 1
ATOM 697 O O . HIS A 1 85 ? -1.676 -20.947 8.483 1.00 62.34 85 HIS A O 1
ATOM 703 N N . LEU A 1 86 ? -0.333 -19.536 7.388 1.00 60.34 86 LEU A N 1
ATOM 704 C CA . LEU A 1 86 ? -1.062 -18.299 7.729 1.00 60.34 86 LEU A CA 1
ATOM 705 C C . LEU A 1 86 ? -1.788 -17.667 6.532 1.00 60.34 86 LEU A C 1
ATOM 707 O O . LEU A 1 86 ? -2.464 -16.643 6.696 1.00 60.34 86 LEU A O 1
ATOM 711 N N . LYS A 1 87 ? -1.648 -18.241 5.328 1.00 56.78 87 LYS A N 1
ATOM 712 C CA . LYS A 1 87 ? -2.347 -17.776 4.126 1.00 56.78 87 LYS A CA 1
ATOM 713 C C . LYS A 1 87 ? -3.803 -18.239 4.195 1.00 56.78 87 LYS A C 1
ATOM 715 O O . LYS A 1 87 ? -4.137 -19.338 3.761 1.00 56.78 87 LYS A O 1
ATOM 720 N N . VAL A 1 88 ? -4.689 -17.384 4.705 1.00 56.59 88 VAL A N 1
ATOM 721 C CA . VAL A 1 88 ? -6.127 -17.535 4.445 1.00 56.59 88 VAL A CA 1
ATOM 722 C C . VAL A 1 88 ? -6.292 -17.487 2.927 1.00 56.59 88 VAL A C 1
ATOM 724 O O . VAL A 1 88 ? -5.912 -16.499 2.297 1.00 56.59 88 VAL A O 1
ATOM 727 N N . LYS A 1 89 ? -6.765 -18.590 2.334 1.00 47.31 89 LYS A N 1
ATOM 728 C CA . LYS A 1 89 ? -6.984 -18.714 0.889 1.00 47.31 89 LYS A CA 1
ATOM 729 C C . LYS A 1 89 ? -7.834 -17.522 0.452 1.00 47.31 89 LYS A C 1
ATOM 731 O O . LYS A 1 89 ? -8.971 -17.386 0.896 1.00 47.31 89 LYS A O 1
ATOM 736 N N . SER A 1 90 ? -7.279 -16.637 -0.372 1.00 49.59 90 SER A N 1
ATOM 737 C CA . SER A 1 90 ? -8.069 -15.569 -0.970 1.00 49.59 90 SER A CA 1
ATOM 738 C C . SER A 1 90 ? -9.239 -16.203 -1.732 1.00 49.59 90 SER A C 1
ATOM 740 O O . SER A 1 90 ? -9.050 -17.248 -2.369 1.00 49.59 90 SER A O 1
ATOM 742 N N . PRO A 1 91 ? -10.449 -15.619 -1.679 1.00 44.53 91 PRO A N 1
ATOM 743 C CA . PRO A 1 91 ? -11.524 -16.064 -2.544 1.00 44.53 91 PRO A CA 1
ATOM 744 C C . PRO A 1 91 ? -11.023 -15.879 -3.975 1.00 44.53 91 PRO A C 1
ATOM 746 O O . PRO A 1 91 ? -10.726 -14.762 -4.408 1.00 44.53 91 PRO A O 1
ATOM 749 N N . LYS A 1 92 ? -10.832 -16.996 -4.685 1.00 41.16 92 LYS A N 1
ATOM 750 C CA . LYS A 1 92 ? -10.538 -16.977 -6.114 1.00 41.16 92 LYS A CA 1
ATOM 751 C C . LYS A 1 92 ? -11.656 -16.163 -6.743 1.00 41.16 92 LYS A C 1
ATOM 753 O O . LYS A 1 92 ? -12.816 -16.553 -6.639 1.00 41.16 92 LYS A O 1
ATOM 758 N N . HIS A 1 93 ? -11.309 -15.036 -7.356 1.00 45.72 93 HIS A N 1
ATOM 759 C CA . HIS A 1 93 ? -12.214 -14.328 -8.244 1.00 45.72 93 HIS A CA 1
ATOM 760 C C . HIS A 1 93 ? -12.665 -15.363 -9.278 1.00 45.72 93 HIS A C 1
ATOM 762 O O . HIS A 1 93 ? -11.880 -15.791 -10.128 1.00 45.72 93 HIS A O 1
ATOM 768 N N . ARG A 1 94 ? -13.886 -15.877 -9.106 1.00 43.28 94 ARG A N 1
ATOM 769 C CA . ARG A 1 94 ? -14.527 -16.812 -10.019 1.00 43.28 94 ARG A CA 1
ATOM 770 C C . ARG A 1 94 ? -14.666 -16.033 -11.316 1.00 43.28 94 ARG A C 1
ATOM 772 O O . ARG A 1 94 ? -15.556 -15.202 -11.438 1.00 43.28 94 ARG A O 1
ATOM 779 N N . ARG A 1 95 ? -13.738 -16.232 -12.255 1.00 44.34 95 ARG A N 1
ATOM 780 C CA . ARG A 1 95 ? -13.977 -15.866 -13.649 1.00 44.34 95 ARG A CA 1
ATOM 781 C C . ARG A 1 95 ? -15.194 -16.683 -14.063 1.00 44.34 95 ARG A C 1
ATOM 783 O O . ARG A 1 95 ? -15.100 -17.901 -14.193 1.00 44.34 95 ARG A O 1
ATOM 790 N N . THR A 1 96 ? -16.348 -16.034 -14.137 1.00 43.00 96 THR A N 1
ATOM 791 C CA . THR A 1 96 ? -17.514 -16.573 -14.824 1.00 43.00 96 THR A CA 1
ATOM 792 C C . THR A 1 96 ? -17.080 -16.859 -16.256 1.00 43.00 96 THR A C 1
ATOM 794 O O . THR A 1 96 ? -16.560 -15.992 -16.957 1.00 43.00 96 THR A O 1
ATOM 797 N N . ILE A 1 97 ? -17.173 -18.131 -16.630 1.00 48.22 97 ILE A N 1
ATOM 798 C CA . ILE A 1 97 ? -16.844 -18.624 -17.959 1.00 48.22 97 ILE A CA 1
ATOM 799 C C . ILE A 1 97 ? -17.990 -18.183 -18.863 1.00 48.22 97 ILE A C 1
ATOM 801 O O . ILE A 1 97 ? -19.017 -18.848 -18.911 1.00 48.22 97 ILE A O 1
ATOM 805 N N . ASN A 1 98 ? -17.811 -17.075 -19.573 1.00 49.06 98 ASN A N 1
ATOM 806 C CA . ASN A 1 98 ? -18.610 -16.780 -20.753 1.00 49.06 98 ASN A CA 1
ATOM 807 C C . ASN A 1 98 ? -17.665 -16.818 -21.952 1.00 49.06 98 ASN A C 1
ATOM 809 O O . ASN A 1 98 ? -17.057 -15.813 -22.308 1.00 49.06 98 ASN A O 1
ATOM 813 N N . SER A 1 99 ? -17.522 -17.999 -22.550 1.00 38.47 99 SER A N 1
ATOM 814 C CA . SER A 1 99 ? -17.181 -18.100 -23.966 1.00 38.47 99 SER A CA 1
ATOM 815 C C . SER A 1 99 ? -17.887 -19.311 -24.556 1.00 38.47 99 SER A C 1
ATOM 817 O O . SER A 1 99 ? -17.558 -20.468 -24.299 1.00 38.47 99 SER A O 1
ATOM 819 N N . THR A 1 100 ? -18.932 -18.980 -25.292 1.00 49.69 100 THR A N 1
ATOM 820 C CA . THR A 1 100 ? -19.701 -19.801 -26.213 1.00 49.69 100 THR A CA 1
ATOM 821 C C . THR A 1 100 ? -18.798 -20.576 -27.173 1.00 49.69 100 THR A C 1
ATOM 823 O O . THR A 1 100 ? -18.085 -19.981 -27.974 1.00 49.69 100 THR A O 1
ATOM 826 N N . SER A 1 101 ? -18.885 -21.903 -27.159 1.00 42.12 101 SER A N 1
ATOM 827 C CA . SER A 1 101 ? -18.638 -22.720 -28.353 1.00 42.12 101 SER A CA 1
ATOM 828 C C . SER A 1 101 ? -19.482 -23.989 -28.274 1.00 42.12 101 SER A C 1
ATOM 830 O O . SER A 1 101 ? -19.095 -25.024 -27.741 1.00 42.12 101 SER A O 1
ATOM 832 N N . PHE A 1 102 ? -20.699 -23.861 -28.793 1.00 50.84 102 PHE A N 1
ATOM 833 C CA . PHE A 1 102 ? -21.557 -24.975 -29.155 1.00 50.84 102 PHE A CA 1
ATOM 834 C C . PHE A 1 102 ? -20.848 -25.722 -30.296 1.00 50.84 102 PHE A C 1
ATOM 836 O O . PHE A 1 102 ? -20.832 -25.252 -31.429 1.00 50.84 102 PHE A O 1
ATOM 843 N N . THR A 1 103 ? -20.194 -26.843 -30.000 1.00 46.94 103 THR A N 1
ATOM 844 C CA . THR A 1 103 ? -19.825 -27.819 -31.033 1.00 46.94 103 THR A CA 1
ATOM 845 C C . THR A 1 103 ? -20.374 -29.170 -30.611 1.00 46.94 103 THR A C 1
ATOM 847 O O . THR A 1 103 ? -19.775 -29.941 -29.868 1.00 46.94 103 THR A O 1
ATOM 850 N N . SER A 1 104 ? -21.601 -29.413 -31.050 1.00 44.19 104 SER A N 1
ATOM 851 C CA . SER A 1 104 ? -22.256 -30.709 -31.046 1.00 44.19 104 SER A CA 1
ATOM 852 C C . SER A 1 104 ? -21.417 -31.686 -31.876 1.00 44.19 104 SER A C 1
ATOM 854 O O . SER A 1 104 ? -21.373 -31.602 -33.099 1.00 44.19 104 SER A O 1
ATOM 856 N N . LYS A 1 105 ? -20.761 -32.638 -31.214 1.00 51.16 105 LYS A N 1
ATOM 857 C CA . LYS A 1 105 ? -20.359 -33.907 -31.828 1.00 51.16 105 LYS A CA 1
ATOM 858 C C . LYS A 1 105 ? -21.135 -35.017 -31.133 1.00 51.16 105 LYS A C 1
ATOM 860 O O . LYS A 1 105 ? -20.653 -35.609 -30.176 1.00 51.16 105 LYS A O 1
ATOM 865 N N . VAL A 1 106 ? -22.363 -35.256 -31.593 1.00 48.81 106 VAL A N 1
ATOM 866 C CA . VAL A 1 106 ? -23.077 -36.501 -31.295 1.00 48.81 106 VAL A CA 1
ATOM 867 C C . VAL A 1 106 ? -22.665 -37.488 -32.376 1.00 48.81 106 VAL A C 1
ATOM 869 O O . VAL A 1 106 ? -23.127 -37.429 -33.511 1.00 48.81 106 VAL A O 1
ATOM 872 N N . THR A 1 107 ? -21.711 -38.339 -32.023 1.00 52.53 107 THR A N 1
ATOM 873 C CA . THR A 1 107 ? -21.363 -39.551 -32.758 1.00 52.53 107 THR A CA 1
ATOM 874 C C . THR A 1 107 ? -22.575 -40.475 -32.795 1.00 52.53 107 THR A C 1
ATOM 876 O O . THR A 1 107 ? -23.024 -40.963 -31.761 1.00 52.53 107 THR A O 1
ATOM 879 N N . SER A 1 108 ? -23.101 -40.700 -33.994 1.00 51.81 108 SER A N 1
ATOM 880 C CA . SER A 1 108 ? -24.064 -41.746 -34.309 1.00 51.81 108 SER A CA 1
ATOM 881 C C . SER A 1 108 ? -23.366 -43.108 -34.295 1.00 51.81 108 SER A C 1
ATOM 883 O O . SER A 1 108 ? -22.467 -43.360 -35.095 1.00 51.81 108 SER A O 1
ATOM 885 N N . ILE A 1 109 ? -23.793 -43.997 -33.399 1.00 56.56 109 ILE A N 1
ATOM 886 C CA . ILE A 1 109 ? -23.535 -45.438 -33.501 1.00 56.56 109 ILE A CA 1
ATOM 887 C C . ILE A 1 109 ? -24.904 -46.137 -33.451 1.00 56.56 109 ILE A C 1
ATOM 889 O O . ILE A 1 109 ? -25.712 -45.791 -32.585 1.00 56.56 109 ILE A O 1
ATOM 893 N N . PRO A 1 110 ? -25.204 -47.052 -34.391 1.00 54.25 110 PRO A N 1
ATOM 894 C CA . PRO A 1 110 ? -26.536 -47.612 -34.579 1.00 54.25 110 PRO A CA 1
ATOM 895 C C . PRO A 1 110 ? -26.743 -48.845 -33.698 1.00 54.25 110 PRO A C 1
ATOM 897 O O . PRO A 1 110 ? -25.860 -49.694 -33.612 1.00 54.25 110 PRO A O 1
ATOM 900 N N . ILE A 1 111 ? -27.921 -48.982 -33.089 1.00 44.34 111 ILE A N 1
ATOM 901 C CA . ILE A 1 111 ? -28.395 -50.256 -32.532 1.00 44.34 111 ILE A CA 1
ATOM 902 C C . ILE A 1 111 ? -29.909 -50.315 -32.713 1.00 44.34 111 ILE A C 1
ATOM 904 O O . ILE A 1 111 ? -30.606 -49.450 -32.186 1.00 44.34 111 ILE A O 1
ATOM 908 N N . SER A 1 112 ? -30.390 -51.325 -33.443 1.00 43.12 112 SER A N 1
ATOM 909 C CA . SER A 1 112 ? -31.614 -52.121 -33.200 1.00 43.12 112 SER A CA 1
ATOM 910 C C . SER A 1 112 ? -31.725 -53.135 -34.348 1.00 43.12 112 SER A C 1
ATOM 912 O O . SER A 1 112 ? -31.780 -52.715 -35.500 1.00 43.12 112 SER A O 1
ATOM 914 N N . PHE A 1 113 ? -31.394 -54.400 -34.065 1.00 51.91 113 PHE A N 1
ATOM 915 C CA . PHE A 1 113 ? -32.292 -55.562 -33.899 1.00 51.91 113 PHE A CA 1
ATOM 916 C C . PHE A 1 113 ? -32.605 -56.277 -35.214 1.00 51.91 113 PHE A C 1
ATOM 918 O O . PHE A 1 113 ? -33.253 -55.665 -36.086 1.00 51.91 113 PHE A O 1
#

pLDDT: mean 73.13, std 15.73, range [38.47, 90.0]

Radius of gyration: 22.68 Å; Cα contacts (8 Å, |Δi|>4): 114; chains: 1; bounding box: 48×66×53 Å

Secondary structure (DSSP, 8-state):
---BB-STT---B--TTS---EEEPPS-HHHHHHHHHHHT-TT----TT-EEEGGGS-GGGB-TTSSS--B-TT---------GGG---------------------------

Sequence (113 aa):
MVKSCVAFKCTNRYSKDKSISFHRFPADKNLKRQWIRAIRRENFNPTKDSVICGKHFKDDDFLRKVPTKVLKSDAIPSVFDFPAHLKVKSPKHRRTINSTSFTSKVTSIPISF

Foldseek 3Di:
DWQAALAAPGGDIDDPPDPKDKAFQDPDPVLNVLQVVLSVDPPDDDDRSHIHIPQQWDPVQFDPVDPDGDGDPNTHRNDDPDPPVPDPPDPPPPPPDPDDDPDDDPDDDDDDD